Protein AF-A0A127T4G5-F1 (afdb_monomer)

Structure (mmCIF, N/CA/C/O backbone):
data_AF-A0A127T4G5-F1
#
_entry.id   AF-A0A127T4G5-F1
#
loop_
_atom_site.group_PDB
_atom_site.id
_atom_site.type_symbol
_atom_site.label_atom_id
_atom_site.label_alt_id
_atom_site.label_comp_id
_atom_site.label_asym_id
_atom_site.label_entity_id
_atom_site.label_seq_id
_atom_site.pdbx_PDB_ins_code
_atom_site.Cartn_x
_atom_site.Cartn_y
_atom_site.Cartn_z
_atom_site.occupancy
_atom_site.B_iso_or_equiv
_atom_site.auth_seq_id
_atom_site.auth_comp_id
_atom_site.auth_asym_id
_atom_site.auth_atom_id
_atom_site.pdbx_PDB_model_num
ATOM 1 N N . ALA A 1 1 ? 12.785 -24.329 4.893 1.00 45.19 1 ALA A N 1
ATOM 2 C CA . ALA A 1 1 ? 12.711 -23.493 6.102 1.00 45.19 1 ALA A CA 1
ATOM 3 C C . ALA A 1 1 ? 13.222 -22.105 5.758 1.00 45.19 1 ALA A C 1
ATOM 5 O O . ALA A 1 1 ? 14.421 -21.950 5.610 1.00 45.19 1 ALA A O 1
ATOM 6 N N . PHE A 1 2 ? 12.311 -21.147 5.594 1.00 27.45 2 PHE A N 1
ATOM 7 C CA . PHE A 1 2 ? 12.581 -19.712 5.706 1.00 27.45 2 PHE A CA 1
ATOM 8 C C . PHE A 1 2 ? 11.277 -19.048 6.165 1.00 27.45 2 PHE A C 1
ATOM 10 O O . PHE A 1 2 ? 10.397 -18.836 5.336 1.00 27.45 2 PHE A O 1
ATOM 17 N N . PRO A 1 3 ? 11.081 -18.790 7.465 1.00 52.19 3 PRO A N 1
ATOM 18 C CA . PRO A 1 3 ? 9.999 -17.929 7.909 1.00 52.19 3 PRO A CA 1
ATOM 19 C C . PRO A 1 3 ? 10.607 -16.662 8.509 1.00 52.19 3 PRO A C 1
ATOM 21 O O . PRO A 1 3 ? 11.110 -16.716 9.628 1.00 52.19 3 PRO A O 1
ATOM 24 N N . SER A 1 4 ? 10.626 -15.551 7.769 1.00 36.59 4 SER A N 1
ATOM 25 C CA . SER A 1 4 ? 10.880 -14.185 8.278 1.00 36.59 4 SER A CA 1
ATOM 26 C C . SER A 1 4 ? 11.024 -13.228 7.088 1.00 36.59 4 SER A C 1
ATOM 28 O O . SER A 1 4 ? 11.679 -13.591 6.122 1.00 36.59 4 SER A O 1
ATOM 30 N N . LEU A 1 5 ? 10.447 -12.026 7.054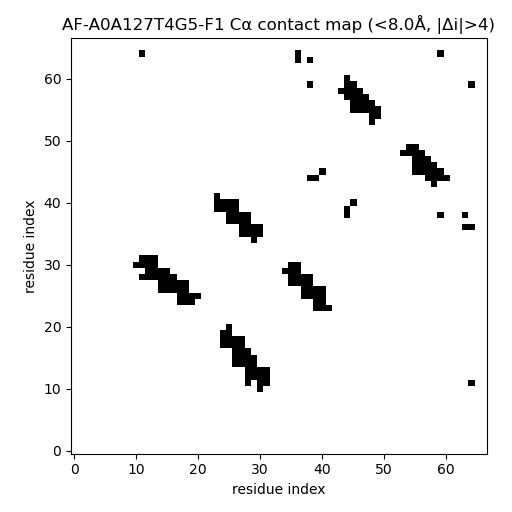 1.00 31.83 5 LEU A N 1
ATOM 31 C CA . LEU A 1 5 ? 10.098 -11.106 8.136 1.00 31.83 5 LEU A CA 1
ATOM 32 C C . LEU A 1 5 ? 8.781 -10.392 7.799 1.00 31.83 5 LEU A C 1
ATOM 34 O O . LEU A 1 5 ? 8.608 -9.903 6.690 1.00 31.83 5 LEU A O 1
ATOM 38 N N . ILE A 1 6 ? 7.878 -10.299 8.772 1.00 39.72 6 ILE A N 1
ATOM 39 C CA . ILE A 1 6 ? 6.734 -9.387 8.713 1.00 39.72 6 ILE A CA 1
ATOM 40 C C . ILE A 1 6 ? 7.258 -8.035 9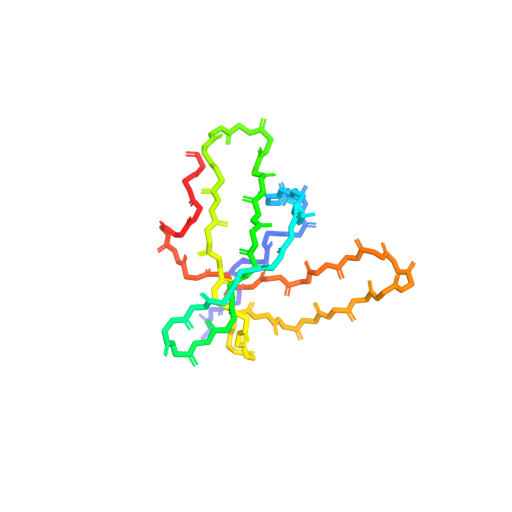.216 1.00 39.72 6 ILE A C 1
ATOM 42 O O . ILE A 1 6 ? 7.727 -8.006 10.360 1.00 39.72 6 ILE A O 1
ATOM 46 N N . PRO A 1 7 ? 7.176 -6.917 8.473 1.00 43.88 7 PRO A N 1
ATOM 47 C CA . PRO A 1 7 ? 7.364 -5.608 9.080 1.00 43.88 7 PRO A CA 1
ATOM 48 C C . PRO A 1 7 ? 6.113 -5.317 9.918 1.00 43.88 7 PRO A C 1
ATOM 50 O O . PRO A 1 7 ? 5.166 -4.677 9.476 1.00 43.88 7 PRO A O 1
ATOM 53 N N . ARG A 1 8 ? 6.060 -5.880 11.131 1.00 48.66 8 ARG A N 1
ATOM 54 C CA . ARG A 1 8 ? 4.908 -5.761 12.039 1.00 48.66 8 ARG A CA 1
ATOM 55 C C . ARG A 1 8 ? 4.863 -4.434 12.796 1.00 48.66 8 ARG A C 1
ATOM 57 O O . ARG A 1 8 ? 3.857 -4.180 13.447 1.00 48.66 8 ARG A O 1
ATOM 64 N N . GLU A 1 9 ? 5.906 -3.605 12.730 1.00 47.78 9 GLU A N 1
ATOM 65 C CA . GLU A 1 9 ? 6.055 -2.482 13.671 1.00 4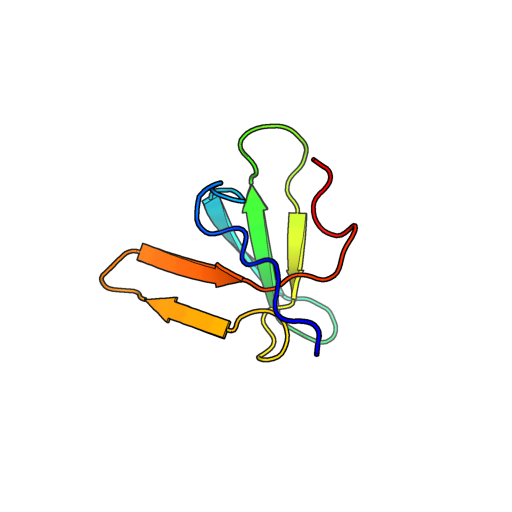7.78 9 GLU A CA 1
ATOM 66 C C . GLU A 1 9 ? 6.404 -1.124 13.046 1.00 47.78 9 GLU A C 1
ATOM 68 O O . GLU A 1 9 ? 6.469 -0.140 13.777 1.00 47.78 9 GLU A O 1
ATOM 73 N N . ASN A 1 10 ? 6.546 -1.015 11.719 1.00 58.22 10 ASN A N 1
ATOM 74 C CA . ASN A 1 10 ? 6.758 0.283 11.075 1.00 58.22 10 ASN A CA 1
ATOM 75 C C . ASN A 1 10 ? 5.614 0.598 10.109 1.00 58.22 10 ASN A C 1
ATOM 77 O O . ASN A 1 10 ? 5.358 -0.136 9.157 1.00 58.22 10 ASN A O 1
ATOM 81 N N . SER A 1 11 ? 4.895 1.686 10.379 1.00 68.81 11 SER A N 1
ATOM 82 C CA . SER A 1 11 ? 3.819 2.153 9.504 1.00 68.81 11 SER A CA 1
ATOM 83 C C . SER A 1 11 ? 4.426 2.541 8.152 1.00 68.81 11 SER A C 1
ATOM 85 O O . SER A 1 11 ? 5.180 3.509 8.094 1.00 68.81 11 SER A O 1
ATOM 87 N N . LEU A 1 12 ? 4.093 1.821 7.072 1.00 77.69 12 LEU A N 1
ATOM 88 C CA . LEU A 1 12 ? 4.572 2.135 5.711 1.00 77.69 12 LEU A CA 1
ATOM 89 C C . LEU A 1 12 ? 4.162 3.546 5.260 1.00 77.69 12 LEU A C 1
ATOM 91 O O . LEU A 1 12 ? 4.820 4.165 4.431 1.00 77.69 12 LEU A O 1
ATOM 95 N N . GLY A 1 13 ? 3.063 4.058 5.809 1.00 85.38 13 GLY A N 1
ATOM 96 C CA . GLY A 1 13 ? 2.542 5.381 5.522 1.00 85.38 13 GLY A CA 1
ATOM 97 C C . GLY A 1 13 ? 1.055 5.468 5.813 1.00 85.38 13 GLY A C 1
ATOM 98 O O . GLY A 1 13 ? 0.475 4.603 6.473 1.00 85.38 13 GLY A O 1
ATOM 99 N N . VAL A 1 14 ? 0.439 6.521 5.291 1.00 88.06 14 VAL A N 1
ATOM 100 C CA . VAL A 1 14 ? -1.005 6.743 5.357 1.00 88.06 14 VAL A CA 1
ATOM 101 C C . VAL A 1 14 ? -1.580 6.642 3.954 1.00 88.06 14 VAL A C 1
ATOM 103 O O . VAL A 1 14 ? -1.042 7.231 3.017 1.00 88.06 14 VAL A O 1
ATOM 106 N N . VAL A 1 15 ? -2.686 5.915 3.812 1.00 89.31 15 VAL A N 1
ATOM 107 C CA . VAL A 1 15 ? -3.438 5.892 2.555 1.00 89.31 15 VAL A CA 1
ATOM 108 C C . VAL A 1 15 ? -4.083 7.262 2.350 1.00 89.31 15 VAL A C 1
ATOM 110 O O . VAL A 1 15 ? -4.905 7.693 3.158 1.00 89.31 15 VAL A O 1
ATOM 113 N N . THR A 1 16 ? -3.699 7.951 1.280 1.00 89.88 16 THR A N 1
ATOM 114 C CA . THR A 1 16 ? -4.218 9.277 0.908 1.00 89.88 16 THR A CA 1
ATOM 115 C C . THR A 1 16 ? -5.367 9.188 -0.088 1.00 89.88 16 THR A C 1
ATOM 117 O O . THR A 1 16 ? -6.169 10.118 -0.178 1.00 89.88 16 THR A O 1
ATOM 120 N N . GLY A 1 17 ? -5.495 8.064 -0.796 1.00 89.81 17 GLY A N 1
ATOM 121 C CA . GLY A 1 17 ? -6.583 7.842 -1.737 1.00 89.81 17 GLY A CA 1
ATOM 122 C C . GLY A 1 17 ? -6.388 6.617 -2.621 1.00 89.81 17 GLY A C 1
ATOM 123 O O . GLY A 1 17 ? -5.554 5.751 -2.357 1.00 89.81 17 GLY A O 1
ATOM 124 N N . ILE A 1 18 ? -7.191 6.571 -3.682 1.00 91.88 18 ILE A N 1
ATOM 125 C CA . ILE A 1 18 ? -7.138 5.561 -4.739 1.00 91.88 18 ILE A CA 1
ATOM 126 C C . ILE A 1 18 ? -7.112 6.294 -6.083 1.00 91.88 18 ILE A C 1
ATOM 128 O O . ILE A 1 18 ? -7.842 7.268 -6.273 1.00 91.88 18 ILE A O 1
ATOM 132 N N . ALA A 1 19 ? -6.286 5.819 -7.009 1.00 94.06 19 ALA A N 1
ATOM 133 C CA . ALA A 1 19 ? -6.228 6.278 -8.390 1.00 94.06 19 ALA A CA 1
ATOM 134 C C . ALA A 1 19 ? -6.544 5.124 -9.350 1.00 94.06 19 ALA A C 1
ATOM 136 O O . ALA A 1 19 ? -6.153 3.985 -9.105 1.00 94.06 19 ALA A O 1
ATOM 137 N N . GLN A 1 20 ? -7.203 5.418 -10.473 1.00 94.50 20 GLN A N 1
ATOM 138 C CA . GLN A 1 20 ? -7.384 4.430 -11.537 1.00 94.50 20 GLN A CA 1
ATOM 139 C C . GLN A 1 20 ? -6.064 4.220 -12.282 1.00 94.50 20 GLN A C 1
ATOM 141 O O . GLN A 1 20 ? -5.541 5.144 -12.910 1.00 94.50 20 GLN A O 1
ATOM 146 N N . GLY A 1 21 ? -5.534 3.000 -12.226 1.00 90.69 21 GLY A N 1
ATOM 147 C CA . GLY A 1 21 ? -4.432 2.570 -13.079 1.00 90.69 21 GLY A CA 1
ATOM 148 C C . GLY A 1 21 ? -4.926 1.978 -14.400 1.00 90.69 21 GLY A C 1
ATOM 149 O O . GLY A 1 21 ? -6.117 1.764 -14.614 1.00 90.69 21 GLY A O 1
ATOM 150 N N . ALA A 1 22 ? -3.988 1.681 -15.303 1.00 89.81 22 ALA A N 1
ATOM 151 C CA . ALA A 1 22 ? -4.305 1.100 -16.610 1.00 89.81 22 ALA A CA 1
ATOM 152 C C . ALA A 1 22 ? -4.810 -0.356 -16.531 1.00 89.81 22 ALA A C 1
ATOM 154 O O . ALA A 1 22 ? -5.550 -0.792 -17.408 1.00 89.81 22 ALA A O 1
ATOM 155 N N . ALA A 1 23 ? -4.395 -1.100 -15.501 1.00 90.25 23 ALA A N 1
ATOM 156 C CA . ALA A 1 23 ? -4.757 -2.507 -15.299 1.00 90.25 23 ALA A CA 1
ATOM 157 C C . ALA A 1 23 ? -5.508 -2.742 -13.981 1.00 90.25 23 ALA A C 1
ATOM 159 O O . ALA A 1 23 ? -6.493 -3.478 -13.948 1.00 90.25 23 ALA A O 1
ATOM 160 N N . HIS A 1 24 ? -5.050 -2.107 -12.903 1.00 90.25 24 HIS A N 1
ATOM 161 C CA . HIS A 1 24 ? -5.622 -2.223 -11.566 1.00 90.25 24 HIS A CA 1
ATOM 162 C C . HIS A 1 24 ? -5.701 -0.847 -10.918 1.00 90.25 24 HIS A C 1
ATOM 164 O O . HIS A 1 24 ? -4.914 0.042 -11.255 1.00 90.25 24 HIS A O 1
ATOM 170 N N . ASP A 1 25 ? -6.619 -0.689 -9.970 1.00 93.31 25 ASP A N 1
ATOM 171 C CA . ASP A 1 25 ? -6.633 0.479 -9.098 1.00 93.31 25 ASP A CA 1
ATOM 172 C C . ASP A 1 25 ? -5.346 0.541 -8.272 1.00 93.31 25 ASP A C 1
ATOM 174 O O . ASP A 1 25 ? -4.733 -0.479 -7.946 1.00 93.31 25 ASP A O 1
ATOM 178 N N . LEU A 1 26 ? -4.919 1.756 -7.957 1.00 92.69 26 LEU A N 1
ATOM 179 C CA . LEU A 1 26 ? -3.683 2.043 -7.249 1.00 92.69 26 LEU A CA 1
ATOM 180 C C . LEU A 1 26 ? -4.025 2.733 -5.931 1.00 92.69 26 LEU A C 1
ATOM 182 O O . LE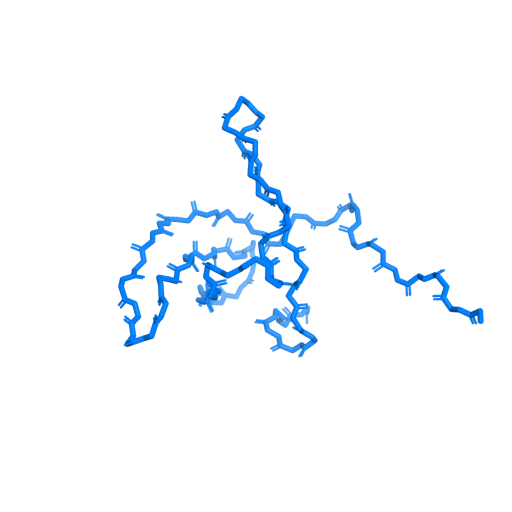U A 1 26 ? -4.647 3.792 -5.924 1.00 92.69 26 LEU A O 1
ATOM 186 N N . LEU A 1 27 ? -3.598 2.153 -4.816 1.00 91.25 27 LEU A N 1
ATOM 187 C CA . LEU A 1 27 ? -3.573 2.818 -3.521 1.00 91.25 27 LEU A CA 1
ATOM 188 C C . LEU A 1 27 ? -2.475 3.878 -3.522 1.00 91.25 27 LEU A C 1
ATOM 190 O O . LEU A 1 27 ? -1.317 3.585 -3.818 1.00 91.25 27 LEU A O 1
ATOM 194 N N . LEU A 1 28 ? -2.840 5.099 -3.153 1.00 91.06 28 LEU A N 1
ATOM 195 C CA . LEU A 1 28 ? -1.893 6.178 -2.910 1.00 91.06 28 LEU A CA 1
ATOM 196 C C . LEU A 1 28 ? -1.466 6.107 -1.448 1.00 91.06 28 LEU A C 1
ATOM 198 O O . LEU A 1 28 ? -2.295 6.247 -0.545 1.00 91.06 28 LEU A O 1
ATOM 202 N N . VAL A 1 29 ? -0.184 5.841 -1.213 1.00 89.94 29 VAL A N 1
ATOM 203 C CA . VAL A 1 29 ? 0.388 5.711 0.127 1.00 89.94 29 VAL A CA 1
ATOM 204 C C . VAL A 1 29 ? 1.416 6.810 0.324 1.00 89.94 29 VAL A C 1
ATOM 206 O O . VAL A 1 29 ? 2.422 6.870 -0.380 1.00 89.94 29 VAL A O 1
ATOM 209 N N . LYS A 1 30 ? 1.182 7.674 1.311 1.00 87.69 30 LYS A N 1
ATOM 210 C CA . LYS A 1 30 ? 2.130 8.706 1.718 1.00 87.69 30 LYS A CA 1
ATOM 211 C C . LYS A 1 30 ? 2.964 8.210 2.902 1.00 87.69 30 LYS A C 1
ATOM 213 O O . LYS A 1 30 ? 2.439 8.182 4.021 1.00 87.69 30 LYS A O 1
ATOM 218 N N . PRO A 1 31 ? 4.229 7.811 2.689 1.00 85.38 31 PRO A N 1
ATOM 219 C CA . PRO A 1 31 ? 5.134 7.486 3.782 1.00 85.38 31 PRO A CA 1
ATOM 220 C C . PRO A 1 31 ? 5.432 8.723 4.640 1.00 85.38 31 PRO A C 1
ATOM 222 O O . PRO A 1 31 ? 5.267 9.867 4.209 1.00 85.38 31 PRO A O 1
ATOM 225 N N . SER A 1 32 ? 5.887 8.494 5.874 1.00 81.56 32 SER A N 1
ATOM 226 C CA . SER A 1 32 ? 6.264 9.565 6.815 1.00 81.56 32 SER A CA 1
ATOM 227 C C . SER A 1 32 ? 7.436 10.420 6.315 1.00 81.56 32 SER A C 1
ATOM 229 O O . SER A 1 32 ? 7.609 11.556 6.750 1.00 81.56 32 SER A O 1
ATOM 231 N N . SER A 1 33 ? 8.235 9.875 5.400 1.00 77.44 33 SER A N 1
ATOM 232 C CA . SER A 1 33 ? 9.334 10.540 4.711 1.00 77.44 33 SER A CA 1
ATOM 233 C C . SER A 1 33 ? 9.363 10.057 3.263 1.00 77.44 33 SER A C 1
ATOM 235 O O . SER A 1 33 ? 9.112 8.883 3.006 1.00 77.44 33 SER A O 1
ATOM 237 N N . GLY A 1 34 ? 9.669 10.948 2.322 1.00 82.38 34 GLY A N 1
ATOM 238 C CA . GLY A 1 34 ? 9.740 10.623 0.897 1.00 82.38 34 GLY A CA 1
ATOM 239 C C . GLY A 1 34 ? 8.498 11.013 0.093 1.00 82.38 34 GLY A C 1
ATOM 240 O O . GLY A 1 34 ? 7.660 11.807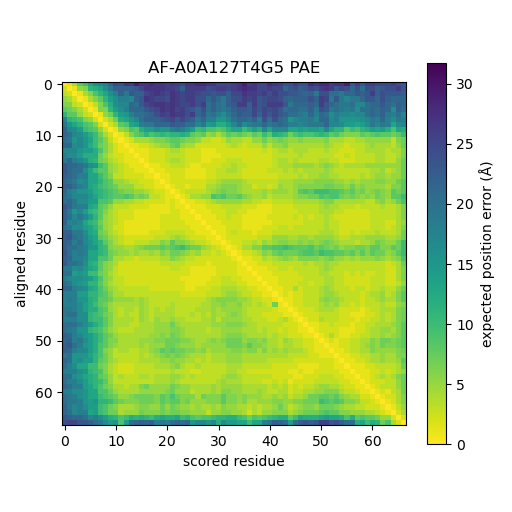 0.526 1.00 82.38 34 GLY A O 1
ATOM 241 N N . ALA A 1 35 ? 8.443 10.502 -1.136 1.00 87.62 35 ALA A N 1
ATOM 242 C CA . ALA A 1 35 ? 7.364 10.769 -2.078 1.00 87.62 35 ALA A CA 1
ATOM 243 C C . ALA A 1 35 ? 6.195 9.794 -1.887 1.00 87.62 35 ALA A C 1
ATOM 245 O O . ALA A 1 35 ? 6.352 8.718 -1.315 1.00 87.62 35 ALA A O 1
ATOM 246 N N . GLU A 1 36 ? 5.022 10.180 -2.386 1.00 89.19 36 GLU A N 1
ATOM 247 C CA . GLU A 1 36 ? 3.865 9.289 -2.443 1.00 89.19 36 GLU A CA 1
ATOM 248 C C . GLU A 1 36 ? 4.167 8.077 -3.336 1.00 89.19 36 GLU A C 1
ATOM 250 O O . GLU A 1 36 ? 4.725 8.214 -4.427 1.00 89.19 36 GLU A O 1
ATOM 255 N N . VAL A 1 37 ? 3.798 6.893 -2.852 1.00 89.81 37 VAL A N 1
ATOM 256 C CA . VAL A 1 37 ? 3.996 5.607 -3.519 1.00 89.81 37 VAL A CA 1
ATOM 257 C C . VAL A 1 37 ? 2.646 5.104 -4.014 1.00 89.81 37 VAL A C 1
ATOM 259 O O . VAL A 1 37 ? 1.661 5.104 -3.276 1.00 89.81 37 VAL A O 1
ATOM 262 N N . MET A 1 38 ? 2.604 4.655 -5.268 1.00 91.50 38 MET A N 1
ATOM 263 C CA . MET A 1 38 ? 1.414 4.061 -5.873 1.00 91.50 38 MET A CA 1
ATOM 264 C C . MET A 1 38 ? 1.512 2.537 -5.796 1.00 91.50 38 MET A C 1
ATOM 266 O O . MET A 1 38 ? 2.407 1.936 -6.389 1.00 91.50 38 MET A O 1
ATOM 270 N N . VAL A 1 39 ? 0.588 1.909 -5.074 1.00 89.56 39 VAL A N 1
ATOM 271 C CA . VAL A 1 39 ? 0.598 0.468 -4.795 1.00 89.56 39 VAL A CA 1
ATOM 272 C C . VAL A 1 39 ? -0.586 -0.203 -5.495 1.00 89.56 39 VAL A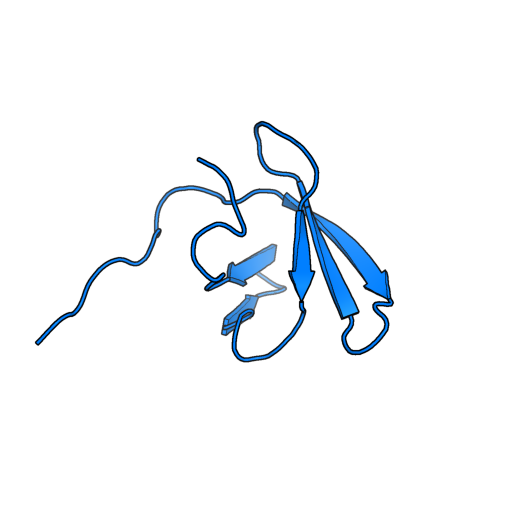 C 1
ATOM 274 O O . VAL A 1 39 ? -1.724 0.176 -5.225 1.00 89.56 39 VAL A O 1
ATOM 277 N N . PRO A 1 40 ? -0.382 -1.204 -6.368 1.00 91.38 40 PRO A N 1
ATOM 278 C CA . PRO A 1 40 ? -1.494 -1.909 -7.001 1.00 91.38 40 PRO A CA 1
ATOM 279 C C . PRO A 1 40 ? -2.421 -2.593 -5.988 1.00 91.38 40 PRO A C 1
ATOM 281 O O . PRO A 1 40 ? -1.976 -3.374 -5.147 1.00 91.38 40 PRO A O 1
ATOM 284 N N . LEU A 1 41 ? -3.724 -2.332 -6.100 1.00 89.25 41 LEU A N 1
ATOM 285 C CA . LEU A 1 41 ? -4.779 -2.896 -5.257 1.00 89.25 41 LEU A CA 1
ATOM 286 C C . LEU A 1 41 ? -5.163 -4.302 -5.746 1.00 89.25 41 LEU A C 1
ATOM 288 O O . LEU A 1 41 ? -6.258 -4.545 -6.252 1.00 89.25 41 LEU A O 1
ATOM 292 N N . VAL A 1 42 ? -4.224 -5.238 -5.623 1.00 90.88 42 VAL A N 1
ATOM 293 C CA . VAL A 1 42 ? -4.392 -6.648 -6.004 1.00 90.88 42 VAL A CA 1
ATOM 294 C C . VAL A 1 42 ? -4.187 -7.556 -4.799 1.00 90.88 42 VAL A C 1
ATOM 296 O O . VAL A 1 42 ? -3.436 -7.219 -3.889 1.00 90.88 42 VAL A O 1
ATOM 299 N N . LYS A 1 43 ? -4.820 -8.734 -4.801 1.00 85.69 43 LYS A N 1
ATOM 300 C CA . LYS A 1 43 ? -4.787 -9.682 -3.668 1.00 85.69 43 LYS A CA 1
ATOM 301 C C . LYS A 1 43 ? -3.393 -10.221 -3.327 1.00 85.69 43 LYS A C 1
ATOM 303 O O . LYS A 1 43 ? -3.205 -10.733 -2.234 1.00 85.69 43 LYS A O 1
ATOM 308 N N . GLU A 1 44 ? -2.443 -10.136 -4.256 1.00 88.69 44 GLU A N 1
ATOM 309 C CA . GLU A 1 44 ? -1.047 -10.515 -4.001 1.00 88.69 44 GLU A CA 1
ATOM 310 C C . GLU A 1 44 ? -0.307 -9.492 -3.137 1.00 88.69 44 GLU A C 1
ATOM 312 O O . GLU A 1 44 ? 0.616 -9.868 -2.430 1.00 88.69 44 GLU A O 1
ATOM 317 N N . ILE A 1 45 ? -0.715 -8.220 -3.178 1.00 86.00 45 ILE A N 1
ATOM 318 C CA . ILE A 1 45 ? -0.053 -7.132 -2.447 1.00 86.00 45 ILE A CA 1
ATOM 319 C C . ILE A 1 45 ? -0.895 -6.692 -1.249 1.00 86.00 45 ILE A C 1
ATOM 321 O O . ILE A 1 45 ? -0.365 -6.404 -0.181 1.00 86.00 45 ILE A O 1
ATOM 325 N N . VAL A 1 46 ? -2.215 -6.618 -1.411 1.00 86.62 46 VAL A N 1
ATOM 326 C CA . VAL A 1 46 ? -3.144 -6.179 -0.368 1.00 86.62 46 VAL A CA 1
ATOM 327 C C . VAL A 1 46 ? -3.749 -7.408 0.289 1.00 86.62 46 VAL A C 1
ATOM 329 O O . VAL A 1 46 ? -4.697 -8.001 -0.230 1.00 86.62 46 VAL A O 1
ATOM 332 N N . LEU A 1 47 ? -3.160 -7.798 1.419 1.00 86.19 47 LEU A N 1
ATOM 333 C CA . LEU A 1 47 ? -3.501 -9.029 2.127 1.00 86.19 47 LEU A CA 1
ATOM 334 C C . LEU A 1 47 ? -4.801 -8.900 2.920 1.00 86.19 47 LEU A C 1
ATOM 336 O O . LEU A 1 47 ? -5.587 -9.843 2.955 1.00 86.19 47 LEU A O 1
ATOM 340 N N . ASP A 1 48 ? -5.016 -7.749 3.563 1.00 84.75 48 ASP A N 1
ATOM 341 C CA . ASP A 1 48 ? -6.187 -7.515 4.408 1.00 84.75 48 ASP A CA 1
ATOM 342 C C . ASP A 1 48 ? -6.559 -6.028 4.479 1.00 84.75 48 ASP A C 1
ATOM 344 O O . ASP A 1 48 ? -5.696 -5.146 4.420 1.00 84.75 48 ASP A O 1
ATOM 348 N N . VAL A 1 49 ? -7.856 -5.746 4.610 1.00 84.31 49 VAL A N 1
ATOM 349 C CA . VAL A 1 49 ? -8.395 -4.390 4.763 1.00 84.31 49 VAL A CA 1
ATOM 350 C C . VAL A 1 49 ? -9.394 -4.400 5.913 1.00 84.31 49 VAL A C 1
ATOM 352 O O . VAL A 1 49 ? -10.512 -4.891 5.764 1.00 84.31 49 VAL A O 1
ATOM 355 N N . SER A 1 50 ? -9.019 -3.790 7.037 1.00 83.56 50 SER A N 1
ATOM 356 C CA . SER A 1 50 ? -9.925 -3.567 8.164 1.00 83.56 50 SER A CA 1
ATOM 357 C C . SER A 1 50 ? -10.419 -2.125 8.154 1.00 83.56 50 SER A C 1
ATOM 359 O O . SER A 1 50 ? -9.681 -1.177 8.443 1.00 83.56 50 SER A O 1
ATOM 361 N N . VAL A 1 51 ? -11.697 -1.954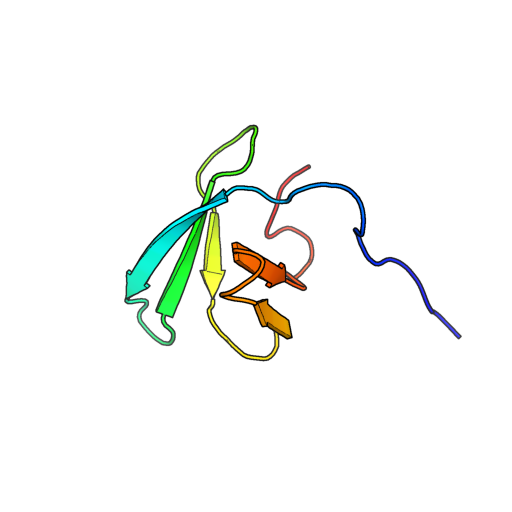 7.818 1.00 83.56 51 VAL A N 1
ATOM 362 C CA . VAL A 1 51 ? -12.365 -0.645 7.843 1.00 83.56 51 VAL A CA 1
ATOM 363 C C . VAL A 1 51 ? -12.627 -0.192 9.283 1.00 83.56 51 VAL A C 1
ATOM 365 O O . VAL A 1 51 ? -12.515 1.000 9.568 1.00 83.56 51 VAL A O 1
ATOM 368 N N . GLU A 1 52 ? -12.915 -1.128 10.195 1.00 85.94 52 GLU A N 1
ATOM 369 C CA . GLU A 1 52 ? -13.098 -0.845 11.627 1.00 85.94 52 GLU A CA 1
ATOM 370 C C . GLU A 1 52 ? -11.815 -0.294 12.256 1.00 85.94 52 GLU A C 1
ATOM 372 O O . GLU A 1 52 ? -11.842 0.764 12.888 1.00 85.94 52 GLU A O 1
ATOM 377 N N . ASP A 1 53 ? -10.676 -0.947 12.010 1.00 79.31 53 ASP A N 1
ATOM 378 C CA . ASP A 1 53 ? -9.378 -0.510 12.537 1.00 79.31 53 ASP A CA 1
ATOM 379 C C . ASP A 1 53 ? -8.735 0.615 11.715 1.00 79.31 53 ASP A C 1
ATOM 381 O O . ASP A 1 53 ? 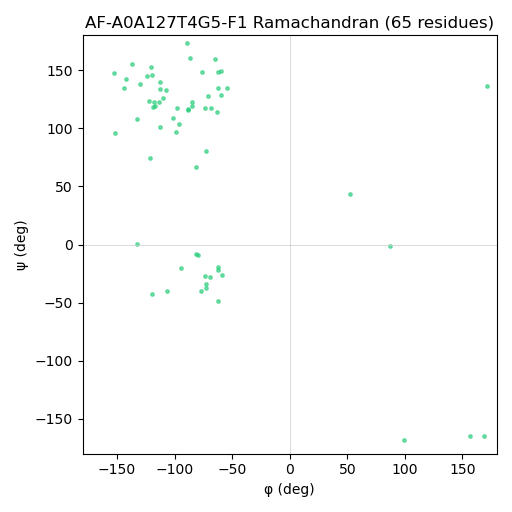-7.711 1.166 12.127 1.00 79.31 53 ASP A O 1
ATOM 385 N N . LYS A 1 54 ? -9.310 0.952 10.550 1.00 82.19 54 LYS A N 1
ATOM 386 C CA . LYS A 1 54 ? -8.737 1.864 9.542 1.00 82.19 54 LYS A CA 1
ATOM 387 C C . LYS A 1 54 ? -7.312 1.467 9.145 1.00 82.19 54 LYS A C 1
ATOM 389 O O . LYS A 1 54 ? -6.422 2.315 9.048 1.00 82.19 54 LYS A O 1
ATOM 394 N N . LYS A 1 55 ? -7.095 0.168 8.932 1.00 83.75 55 LYS A N 1
ATOM 395 C CA .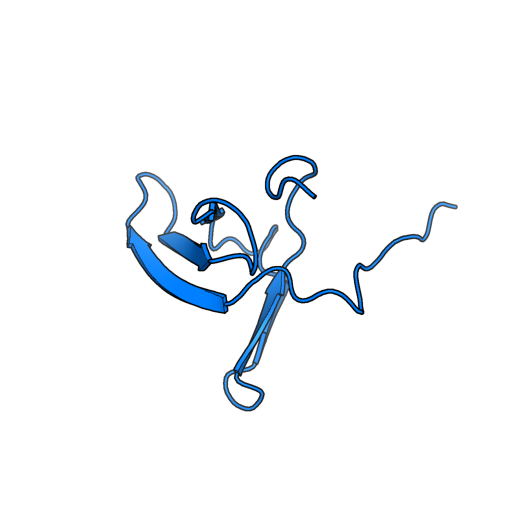 LYS A 1 55 ? -5.789 -0.408 8.590 1.00 83.75 55 LYS A CA 1
ATOM 396 C C . LYS A 1 55 ? -5.864 -1.204 7.300 1.00 83.75 55 LYS A C 1
ATOM 398 O O . LYS A 1 55 ? -6.846 -1.887 7.024 1.00 83.75 55 LYS A O 1
ATOM 403 N N . VAL A 1 56 ? -4.777 -1.136 6.544 1.00 85.56 56 VAL A N 1
ATOM 404 C CA . VAL A 1 56 ? -4.551 -1.954 5.355 1.00 85.56 56 VAL A CA 1
ATOM 405 C C . VAL A 1 56 ? -3.259 -2.723 5.580 1.00 85.56 56 VAL A C 1
ATOM 407 O O . VAL A 1 56 ? -2.222 -2.117 5.855 1.00 85.56 56 VAL A O 1
ATOM 410 N N . LEU A 1 57 ? -3.331 -4.048 5.497 1.00 87.25 57 LEU A N 1
ATOM 411 C CA . LEU A 1 57 ? -2.167 -4.917 5.547 1.00 87.25 57 LEU A CA 1
ATOM 412 C C . LEU A 1 57 ? -1.635 -5.100 4.126 1.00 87.25 57 LEU A C 1
ATOM 414 O O . LEU A 1 57 ? -2.318 -5.651 3.261 1.00 87.25 57 LEU A O 1
ATOM 418 N N . LEU A 1 58 ? -0.414 -4.625 3.907 1.00 85.31 58 LEU A N 1
ATOM 419 C CA . LEU A 1 58 ? 0.280 -4.694 2.628 1.00 85.31 58 LEU A CA 1
ATOM 420 C C . LEU A 1 58 ? 1.486 -5.630 2.742 1.00 85.31 58 LEU A C 1
ATOM 422 O O . LEU A 1 58 ? 2.217 -5.565 3.730 1.00 85.31 58 LEU A O 1
ATOM 426 N N . ASP A 1 59 ? 1.710 -6.434 1.707 1.00 86.50 59 ASP A N 1
ATOM 427 C CA . ASP A 1 59 ? 2.938 -7.197 1.464 1.00 86.50 59 ASP A CA 1
ATOM 428 C C . ASP A 1 59 ? 3.528 -6.781 0.106 1.00 86.50 59 ASP A C 1
ATOM 430 O O . ASP A 1 59 ? 3.331 -7.441 -0.918 1.00 86.50 59 ASP A O 1
ATOM 434 N N . PRO A 1 60 ? 4.141 -5.587 0.038 1.00 82.38 60 PRO A N 1
ATOM 435 C CA . PRO A 1 60 ? 4.669 -5.062 -1.206 1.00 82.38 60 PRO A CA 1
ATOM 436 C C . PRO A 1 60 ? 5.987 -5.753 -1.593 1.00 82.38 60 PRO A C 1
ATOM 438 O O . PRO A 1 60 ? 6.797 -6.081 -0.723 1.00 82.38 60 PRO A O 1
ATOM 441 N N . PRO A 1 61 ? 6.277 -5.899 -2.898 1.00 81.50 61 PRO A N 1
ATOM 442 C CA . PRO A 1 61 ? 7.583 -6.365 -3.344 1.00 81.50 61 PRO A CA 1
ATOM 443 C C . PRO A 1 61 ? 8.709 -5.428 -2.881 1.00 81.50 61 PRO A C 1
ATOM 445 O O . PRO A 1 61 ? 8.536 -4.209 -2.774 1.00 81.50 61 PRO A O 1
ATOM 448 N N . LEU A 1 62 ? 9.892 -6.008 -2.649 1.00 79.25 62 LEU A N 1
ATOM 449 C CA . LEU A 1 62 ? 11.098 -5.266 -2.274 1.00 79.25 62 LEU A CA 1
ATOM 450 C C . LEU A 1 62 ? 11.397 -4.154 -3.291 1.00 79.25 62 LEU A C 1
ATOM 452 O O . LEU A 1 62 ? 11.363 -4.380 -4.500 1.00 79.25 62 LEU A O 1
ATOM 456 N N . GLY A 1 63 ? 11.717 -2.960 -2.789 1.00 77.88 63 GLY A N 1
ATOM 457 C CA . GLY A 1 63 ? 12.006 -1.780 -3.608 1.00 77.88 63 GLY A CA 1
ATOM 458 C C . GLY A 1 63 ? 10.783 -0.944 -3.997 1.00 77.88 63 GLY A C 1
ATOM 459 O O . GLY A 1 63 ? 10.955 0.087 -4.639 1.00 77.88 63 GLY A O 1
ATOM 460 N N . LEU A 1 64 ? 9.562 -1.342 -3.607 1.00 81.94 64 LEU A N 1
ATOM 461 C CA . LEU A 1 64 ? 8.379 -0.487 -3.776 1.00 81.94 64 LEU A CA 1
ATOM 462 C C . LEU A 1 64 ? 8.372 0.681 -2.779 1.00 81.94 64 LEU A C 1
ATOM 464 O O . LEU A 1 64 ? 7.988 1.797 -3.119 1.00 81.94 64 LEU A O 1
ATOM 468 N N . PHE A 1 65 ? 8.821 0.415 -1.556 1.00 76.69 65 PHE A N 1
ATOM 469 C CA . PHE A 1 65 ? 9.084 1.421 -0.537 1.00 76.69 65 PHE A CA 1
ATOM 470 C C . PHE A 1 65 ? 10.600 1.497 -0.346 1.00 76.69 65 PHE A C 1
ATOM 472 O O . PHE A 1 65 ? 11.240 0.471 -0.112 1.00 76.69 65 PHE A O 1
ATOM 479 N N . ASN A 1 66 ? 11.174 2.693 -0.471 1.00 62.94 66 ASN A N 1
ATOM 480 C CA . ASN A 1 66 ? 12.554 2.939 -0.063 1.00 62.94 66 ASN A CA 1
ATOM 481 C C . ASN A 1 66 ? 12.550 3.263 1.436 1.00 62.94 66 ASN A C 1
ATOM 483 O O . ASN A 1 66 ? 11.907 4.236 1.833 1.00 62.94 66 ASN A O 1
ATOM 487 N N . GLU A 1 67 ? 13.234 2.449 2.243 1.00 54.28 67 GLU A N 1
ATOM 488 C CA . GLU A 1 67 ? 13.635 2.815 3.614 1.00 54.28 67 GLU A CA 1
ATOM 489 C C . GLU A 1 67 ? 14.738 3.882 3.613 1.00 54.28 67 GLU A C 1
ATOM 491 O O . GLU A 1 67 ? 15.627 3.824 2.728 1.00 54.28 67 GLU A O 1
#

Radius of gyration: 12.3 Å; Cα contacts (8 Å, |Δi|>4): 92; chains: 1; bounding box: 27×34×30 Å

Foldseek 3Di:
DDDDDFPPDADQAAFPDWDDDPPAIWTFGDGPDDDTFTHGPDCVFFVDQDPPVRDTRGDDPPPSRDD

Secondary structure (DSSP, 8-state):
--------SS---EEEEEEE-SSSEEEEEE-SSSS-EEEE--TTTEEEEETTTTEEEE-PPTTSS--

Nearest PDB structures (foldseek):
  6j9e-assembly1_D  TM=4.539E-01  e=3.397E-01  Xanthomonas oryzae pv. oryzae PXO99A
  8xag-assembly2_B  TM=5.933E-01  e=1.149E+00  Arabidopsis thaliana
  2d9u-assembly1_A  TM=5.784E-01  e=2.820E+00  Homo sapiens
  6j9f-assembly1_D  TM=4.346E-01  e=2.182E+00  Xanthomonas oryzae pv. oryzae PXO99A

pLDDT: mean 79.04, std 16.77, range [27.45, 94.5]

Sequence (67 aa):
AFPSLIPRENSLGVVTGIAQGAAHDLLLVKPSSGAEVMVPLVKEIVLDVSVEDKKVLLDPPLGLFNE

Solvent-accessible surface area (backbone atoms only — not comparable to full-atom values): 4480 Å² total; per-residue (Å²): 143,86,91,83,81,77,81,84,84,63,80,77,48,45,79,77,48,75,44,90,48,99,87,47,44,22,37,33,30,38,30,94,68,79,69,74,36,79,41,63,68,39,75,83,27,43,71,45,76,40,77,91,79,72,44,71,44,70,54,72,64,92,77,70,66,83,131

Mean predicted aligned error: 7.44 Å